Protein AF-A0A936EFK3-F1 (afdb_monomer_lite)

pLDDT: mean 79.95, std 15.91, range [38.56, 96.75]

Foldseek 3Di:
DDDPCPFDWDADPPFIKTKGWDQDCPAPVRIKIWIWGQAPVRDIDIDIDRDPVVSVVVRVVVNVCVNVVPHPPPCCDPVNVVVVVVLCVVQPPHDSVVVVVVVVVLCVVVVNPNVVVVVVVCVVPVVDDPPDPDPVVVVVVVVVVVCVVVVPPDDDDPDDD

Structure (mmCIF, N/CA/C/O backbone):
data_AF-A0A936EFK3-F1
#
_entry.id   AF-A0A936EFK3-F1
#
loop_
_atom_site.group_PDB
_atom_site.id
_atom_site.type_symbol
_atom_site.label_atom_id
_atom_site.label_alt_id
_atom_site.label_comp_id
_atom_site.label_asym_id
_atom_site.label_entity_id
_atom_site.label_seq_id
_atom_site.pdbx_PDB_ins_code
_atom_site.Cartn_x
_atom_site.Cartn_y
_atom_site.Cartn_z
_atom_site.occupancy
_atom_site.B_iso_or_equiv
_atom_site.auth_seq_id
_atom_site.auth_comp_id
_atom_site.auth_asym_id
_atom_site.auth_atom_id
_atom_site.pdbx_PDB_model_num
ATOM 1 N N . MET A 1 1 ? 10.182 -12.147 -40.494 1.00 45.66 1 MET A N 1
ATOM 2 C CA . MET A 1 1 ? 10.843 -13.455 -40.281 1.00 45.66 1 MET A CA 1
ATOM 3 C C . MET A 1 1 ? 10.985 -13.681 -38.777 1.00 45.66 1 MET A C 1
ATOM 5 O O . MET A 1 1 ? 11.561 -12.825 -38.117 1.00 45.66 1 MET A O 1
ATOM 9 N N . LYS A 1 2 ? 10.397 -14.743 -38.208 1.00 50.47 2 LYS A N 1
ATOM 10 C CA . LYS A 1 2 ? 10.608 -15.105 -36.793 1.00 50.47 2 LYS A CA 1
ATOM 11 C C . LYS A 1 2 ? 11.957 -15.822 -36.704 1.00 50.47 2 LYS A C 1
ATOM 13 O O . LYS A 1 2 ? 12.097 -16.891 -37.283 1.00 50.47 2 LYS A O 1
ATOM 18 N N . SER A 1 3 ? 12.954 -15.218 -36.061 1.00 57.12 3 SER A N 1
ATOM 19 C CA . SER A 1 3 ? 14.213 -15.920 -35.780 1.00 57.12 3 SER A CA 1
ATOM 20 C C . SER A 1 3 ? 13.963 -16.987 -34.705 1.00 57.12 3 SER A C 1
ATOM 22 O O . SER A 1 3 ? 13.296 -16.658 -33.723 1.00 57.12 3 SER A O 1
ATOM 24 N N . PRO A 1 4 ? 14.484 -18.217 -34.857 1.00 65.75 4 PRO A N 1
ATOM 25 C CA . PRO A 1 4 ? 14.200 -19.330 -33.942 1.00 65.75 4 PRO A CA 1
ATOM 26 C C . PRO A 1 4 ? 14.633 -19.064 -32.490 1.00 65.75 4 PRO A C 1
ATOM 28 O O . PRO A 1 4 ? 14.019 -19.591 -31.571 1.00 65.75 4 PRO A O 1
ATOM 31 N N . ASP A 1 5 ? 15.601 -18.170 -32.274 1.00 84.56 5 ASP A N 1
ATOM 32 C CA . ASP A 1 5 ? 16.137 -17.848 -30.941 1.00 84.56 5 ASP A CA 1
ATOM 33 C C . ASP A 1 5 ? 15.306 -16.839 -30.126 1.00 84.56 5 ASP A C 1
ATOM 35 O O . ASP A 1 5 ? 15.675 -16.492 -29.002 1.00 84.56 5 ASP A O 1
ATOM 39 N N . TRP A 1 6 ? 14.214 -16.306 -30.686 1.00 85.81 6 TRP A N 1
ATOM 40 C CA . TRP A 1 6 ? 13.424 -15.244 -30.057 1.00 85.81 6 TRP A CA 1
ATOM 41 C C . TRP A 1 6 ? 11.945 -15.635 -29.923 1.00 85.81 6 TRP A C 1
ATOM 43 O O . TRP A 1 6 ? 11.360 -16.161 -30.870 1.00 85.81 6 TRP A O 1
ATOM 53 N N . PRO A 1 7 ? 11.277 -15.297 -28.804 1.00 90.94 7 PRO A N 1
ATOM 54 C CA . PRO A 1 7 ? 11.751 -14.463 -27.697 1.00 90.94 7 PRO A CA 1
ATOM 55 C C . PRO A 1 7 ? 12.677 -15.192 -26.717 1.00 90.94 7 PRO A C 1
ATOM 57 O O . PRO A 1 7 ? 12.500 -16.379 -26.453 1.00 90.94 7 PRO A O 1
ATOM 60 N N . LYS A 1 8 ? 13.591 -14.444 -26.090 1.00 92.19 8 LYS A N 1
ATOM 61 C CA . LYS A 1 8 ? 14.320 -14.937 -24.916 1.00 92.19 8 LYS A CA 1
ATOM 62 C C . LYS A 1 8 ? 13.388 -14.906 -23.711 1.00 92.19 8 LYS A C 1
ATOM 64 O O . LYS A 1 8 ? 12.717 -13.901 -23.481 1.00 92.19 8 LYS A O 1
ATOM 69 N N . VAL A 1 9 ? 13.324 -15.993 -22.952 1.00 93.31 9 VAL A N 1
ATOM 70 C CA . VAL A 1 9 ? 12.444 -16.103 -21.781 1.00 93.31 9 VAL A CA 1
ATOM 71 C C . VAL A 1 9 ? 13.297 -16.298 -20.540 1.00 93.31 9 VAL A C 1
ATOM 73 O O . VAL A 1 9 ? 14.050 -17.263 -20.458 1.00 93.31 9 VAL A O 1
ATOM 76 N N . LEU A 1 10 ? 13.158 -15.393 -19.576 1.00 93.56 10 LEU A N 1
ATOM 77 C CA . LEU A 1 10 ? 13.759 -15.519 -18.255 1.00 93.56 10 LEU A CA 1
ATOM 78 C C . LEU A 1 10 ? 12.678 -15.979 -17.280 1.00 93.56 10 LEU A C 1
ATOM 80 O O . LEU A 1 10 ? 11.543 -15.498 -17.327 1.00 93.56 10 LEU A O 1
ATOM 84 N N . LYS A 1 11 ? 13.028 -16.922 -16.408 1.00 91.50 11 LYS A N 1
ATOM 85 C CA . LYS A 1 11 ? 12.135 -17.478 -15.389 1.00 91.50 11 LYS A CA 1
ATOM 86 C C . LYS A 1 11 ? 12.802 -17.400 -14.023 1.00 91.50 11 LYS A C 1
ATOM 88 O O . LYS A 1 11 ? 14.004 -17.618 -13.919 1.00 91.50 11 LYS A O 1
ATOM 93 N N . SER A 1 12 ? 12.007 -17.125 -12.999 1.00 88.12 12 SER A N 1
ATOM 94 C CA . SER A 1 12 ? 12.395 -17.249 -11.595 1.00 88.12 12 SER A CA 1
ATOM 95 C C . SER A 1 12 ? 11.154 -17.641 -10.799 1.00 88.12 12 SER A C 1
ATOM 97 O O . SER A 1 12 ? 10.145 -16.934 -10.834 1.00 88.12 12 SER A O 1
ATOM 99 N N . GLY A 1 13 ? 11.186 -18.809 -10.153 1.00 85.38 13 GLY A N 1
ATOM 100 C CA . GLY A 1 13 ? 10.003 -19.400 -9.523 1.00 85.38 13 GLY A CA 1
ATOM 101 C C . GLY A 1 13 ? 8.830 -19.551 -10.504 1.00 85.38 13 GLY A C 1
ATOM 102 O O . GLY A 1 13 ? 8.996 -20.062 -11.613 1.00 85.38 13 GLY A O 1
ATOM 103 N N . ALA A 1 14 ? 7.648 -19.075 -10.101 1.00 84.56 14 ALA A N 1
ATOM 104 C CA . ALA A 1 14 ? 6.437 -19.057 -10.931 1.00 84.56 14 ALA A CA 1
ATOM 105 C C . ALA A 1 14 ? 6.383 -17.884 -11.935 1.00 84.56 14 ALA A C 1
ATOM 107 O O . ALA A 1 14 ? 5.493 -17.829 -12.785 1.00 84.56 14 ALA A O 1
ATOM 108 N N . SER A 1 15 ? 7.330 -16.948 -11.859 1.00 86.31 15 SER A 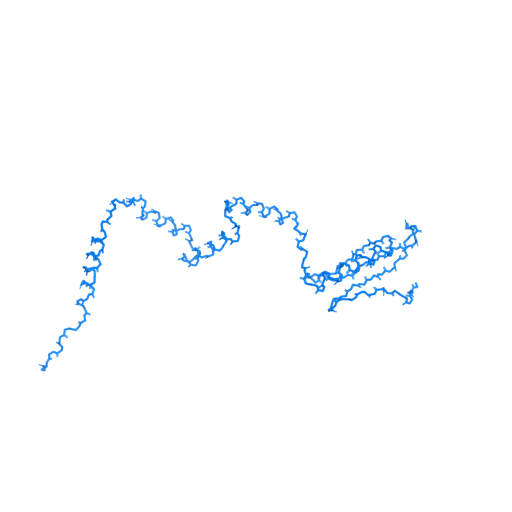N 1
ATOM 109 C CA . SER A 1 15 ? 7.334 -15.719 -12.651 1.00 86.31 15 SER A CA 1
ATOM 110 C C . SER A 1 15 ? 8.152 -15.876 -13.933 1.00 86.31 15 SER A C 1
ATOM 112 O O . SER A 1 15 ? 9.192 -16.538 -13.964 1.00 86.31 15 SER A O 1
ATOM 114 N N . SER A 1 16 ? 7.693 -15.243 -15.020 1.00 91.12 16 SER A N 1
ATOM 115 C CA . SER A 1 16 ? 8.409 -15.237 -16.300 1.00 91.12 16 SER A CA 1
ATOM 116 C C . SER A 1 16 ? 8.370 -13.875 -16.989 1.00 91.12 16 SER A C 1
ATOM 118 O O . SER A 1 16 ? 7.355 -13.179 -16.974 1.00 91.12 16 SER A O 1
ATOM 120 N N . VAL A 1 17 ? 9.486 -13.512 -17.621 1.00 94.19 17 VAL A N 1
ATOM 121 C CA . VAL A 1 17 ? 9.661 -12.276 -18.391 1.00 94.19 17 VAL A CA 1
ATOM 122 C C . VAL A 1 17 ? 10.161 -12.643 -19.785 1.00 94.19 17 VAL A C 1
ATOM 124 O O . VAL A 1 17 ? 11.065 -13.466 -19.933 1.00 94.19 17 VAL A O 1
ATOM 127 N N . LYS A 1 18 ? 9.569 -12.051 -20.826 1.00 96.00 18 LYS A N 1
ATOM 128 C CA . LYS A 1 18 ? 9.928 -12.318 -22.227 1.00 96.00 18 LYS A CA 1
ATOM 129 C C . LYS A 1 18 ? 1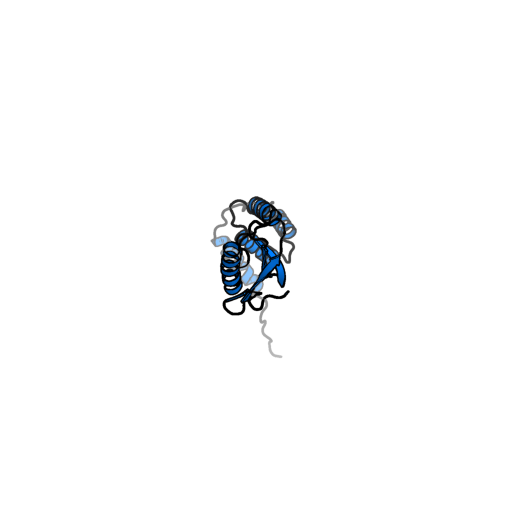0.611 -11.105 -22.840 1.00 96.00 18 LYS A C 1
ATOM 131 O O . LYS A 1 18 ? 10.085 -10.003 -22.754 1.00 96.00 18 LYS A O 1
ATOM 136 N N . VAL A 1 19 ? 11.729 -11.313 -23.520 1.00 95.62 19 VAL A N 1
ATOM 137 C CA . VAL A 1 19 ? 12.419 -10.290 -24.307 1.00 95.62 19 VAL A CA 1
ATOM 138 C C . VAL A 1 19 ? 12.217 -10.602 -25.784 1.00 95.62 19 VAL A C 1
ATOM 140 O O . VAL A 1 19 ? 12.621 -11.657 -26.274 1.00 95.62 19 VAL A O 1
ATOM 143 N N . TYR A 1 20 ? 11.578 -9.684 -26.499 1.00 94.38 20 TYR A N 1
ATOM 144 C CA . TYR A 1 20 ? 11.382 -9.748 -27.944 1.00 94.38 20 TYR A CA 1
ATOM 145 C C . TYR A 1 20 ? 12.413 -8.881 -28.656 1.00 94.38 20 TYR A C 1
ATOM 147 O O . TYR A 1 20 ? 12.817 -7.844 -28.136 1.00 94.38 20 TYR A O 1
ATOM 155 N N . ARG A 1 21 ? 12.773 -9.268 -29.879 1.00 92.31 21 ARG A N 1
ATOM 156 C CA . ARG A 1 21 ? 13.597 -8.464 -30.783 1.00 92.31 21 ARG A CA 1
ATOM 157 C C . ARG A 1 21 ? 12.747 -8.003 -31.963 1.00 92.31 21 ARG A C 1
ATOM 159 O O . ARG A 1 21 ? 12.203 -8.838 -32.684 1.00 92.31 21 ARG A O 1
ATOM 166 N N . GLY A 1 22 ? 12.639 -6.693 -32.152 1.00 89.38 22 GLY A N 1
ATOM 167 C CA . GLY A 1 22 ? 11.996 -6.072 -33.311 1.00 89.38 22 GLY A CA 1
ATOM 168 C C . GLY A 1 22 ? 13.024 -5.331 -34.157 1.00 89.38 22 GLY A C 1
ATOM 169 O O . GLY A 1 22 ? 13.940 -4.731 -33.605 1.00 89.38 22 GLY A O 1
ATOM 170 N N . ALA A 1 23 ? 12.895 -5.374 -35.482 1.00 86.94 23 ALA A N 1
ATOM 171 C CA . ALA A 1 23 ? 13.715 -4.540 -36.358 1.00 86.94 23 ALA A CA 1
ATOM 172 C C . ALA A 1 23 ? 13.330 -3.066 -36.164 1.00 86.94 23 ALA A C 1
ATOM 174 O O . ALA A 1 23 ? 12.141 -2.745 -36.110 1.00 86.94 23 ALA A O 1
ATOM 175 N N . HIS A 1 24 ? 14.316 -2.179 -36.043 1.00 85.50 24 HIS A N 1
ATOM 176 C CA . HIS A 1 24 ? 14.081 -0.751 -35.875 1.00 85.50 24 HIS A CA 1
ATOM 177 C C . HIS A 1 24 ? 15.081 0.063 -36.711 1.00 85.50 24 HIS A C 1
ATOM 179 O O . HIS A 1 24 ? 16.282 -0.012 -36.466 1.00 85.50 24 HIS A O 1
ATOM 185 N N . PRO A 1 25 ? 14.613 0.881 -37.673 1.00 77.44 25 PRO A N 1
ATOM 186 C CA . PRO A 1 25 ? 15.487 1.528 -38.655 1.00 77.44 25 PRO A CA 1
ATOM 187 C C . PRO A 1 25 ? 16.366 2.642 -38.072 1.00 77.44 25 PRO A C 1
ATOM 189 O O . PRO A 1 25 ? 17.304 3.081 -38.724 1.00 77.44 25 PRO A O 1
ATOM 192 N N . LYS A 1 26 ? 16.062 3.124 -36.859 1.00 75.81 26 LYS A N 1
ATOM 193 C CA . LYS A 1 26 ? 16.770 4.250 -36.222 1.00 75.81 26 LYS A CA 1
ATOM 194 C C . LYS A 1 26 ? 17.750 3.844 -35.116 1.00 75.81 26 LYS A C 1
ATOM 196 O O . LYS A 1 26 ? 18.321 4.723 -34.480 1.00 75.81 26 LYS A O 1
ATOM 201 N N . THR A 1 27 ? 17.902 2.554 -34.813 1.00 76.62 27 THR A N 1
ATOM 202 C CA . THR A 1 27 ? 18.887 2.104 -33.816 1.00 76.62 27 THR A CA 1
ATOM 203 C C . THR A 1 27 ? 20.176 1.681 -34.507 1.00 76.62 27 THR A C 1
ATOM 205 O O . THR A 1 27 ? 20.143 1.092 -35.582 1.00 76.62 27 THR A O 1
ATOM 208 N N . VAL A 1 28 ? 21.320 1.952 -33.873 1.00 73.69 28 VAL A N 1
ATOM 209 C CA . VAL A 1 28 ? 22.658 1.621 -34.407 1.00 73.69 28 VAL A CA 1
ATOM 210 C C . VAL A 1 28 ? 22.802 0.121 -34.699 1.00 73.69 28 VAL A C 1
ATOM 212 O O . VAL A 1 28 ? 23.462 -0.273 -35.651 1.00 73.69 28 VAL A O 1
ATOM 215 N N . SER A 1 29 ? 22.135 -0.721 -33.910 1.00 73.12 29 SER A N 1
ATOM 216 C CA . SER A 1 29 ? 22.106 -2.178 -34.075 1.00 73.12 29 SER A CA 1
ATOM 217 C C . SER A 1 29 ? 21.078 -2.674 -35.102 1.00 73.12 29 SER A C 1
ATOM 219 O O . SER A 1 29 ? 21.038 -3.869 -35.384 1.00 73.12 29 SER A O 1
ATOM 221 N N . GLY A 1 30 ? 20.199 -1.802 -35.610 1.00 83.56 30 GLY A N 1
ATOM 222 C CA . GLY A 1 30 ? 19.053 -2.165 -36.451 1.00 83.56 30 GLY A CA 1
ATOM 223 C C . GLY A 1 30 ? 17.908 -2.863 -35.705 1.00 83.56 30 GLY A C 1
ATOM 224 O O . GLY A 1 30 ? 16.929 -3.277 -36.330 1.00 83.56 30 GLY A O 1
ATOM 225 N N . TYR A 1 31 ? 18.001 -3.003 -34.377 1.00 87.25 31 TYR A N 1
ATOM 226 C CA . TYR A 1 31 ? 17.000 -3.671 -33.545 1.00 87.25 31 TYR A CA 1
ATOM 227 C C . TYR A 1 31 ? 16.601 -2.850 -32.314 1.00 87.25 31 TYR A C 1
ATOM 229 O O . TYR A 1 31 ? 17.375 -2.046 -31.799 1.00 87.25 31 TYR A O 1
ATOM 237 N N . VAL A 1 32 ? 15.384 -3.087 -31.828 1.00 91.94 32 VAL A N 1
ATOM 238 C CA . VAL A 1 32 ? 14.884 -2.671 -30.514 1.00 91.94 32 VAL A CA 1
ATOM 239 C C . VAL A 1 32 ? 14.457 -3.914 -29.739 1.00 91.94 32 VAL A C 1
ATOM 241 O O . VAL A 1 32 ? 13.860 -4.844 -30.293 1.00 91.94 32 VAL A O 1
ATOM 244 N N . TYR A 1 33 ? 14.761 -3.937 -28.448 1.00 93.19 33 TYR A N 1
ATOM 245 C CA . TYR A 1 33 ? 14.479 -5.066 -27.574 1.00 93.19 33 TYR A CA 1
ATOM 246 C C . TYR A 1 33 ? 13.332 -4.705 -26.637 1.00 93.19 33 TYR A C 1
ATOM 248 O O . TYR A 1 33 ? 13.388 -3.694 -25.944 1.00 93.19 33 TYR A O 1
ATOM 256 N N . THR A 1 34 ? 12.266 -5.503 -26.639 1.00 95.25 34 THR A N 1
ATOM 257 C CA . THR A 1 34 ? 11.071 -5.255 -25.821 1.00 95.25 34 THR A CA 1
ATOM 258 C C . THR A 1 34 ? 10.981 -6.279 -24.702 1.00 95.25 34 THR A C 1
ATOM 260 O O . THR A 1 34 ? 10.737 -7.456 -24.964 1.00 95.25 34 THR A O 1
ATOM 263 N N . VAL A 1 35 ? 11.133 -5.821 -23.464 1.00 95.75 35 VAL A N 1
ATOM 264 C CA . VAL A 1 35 ? 10.899 -6.589 -22.241 1.00 95.75 35 VAL A CA 1
ATOM 265 C C . VAL A 1 35 ? 9.402 -6.565 -21.939 1.00 95.75 35 VAL A C 1
ATOM 267 O O . VAL A 1 35 ? 8.803 -5.501 -21.790 1.00 95.75 35 VAL A O 1
ATOM 270 N N . ALA A 1 36 ? 8.786 -7.738 -21.881 1.00 95.25 36 ALA A N 1
ATOM 271 C CA . ALA A 1 36 ? 7.361 -7.924 -21.676 1.00 95.25 36 ALA A CA 1
ATOM 272 C C . ALA A 1 36 ? 7.108 -8.808 -20.456 1.00 95.25 36 ALA A C 1
ATOM 274 O O . ALA A 1 36 ? 7.593 -9.942 -20.388 1.00 95.25 36 ALA A O 1
ATOM 275 N N . PHE A 1 37 ? 6.305 -8.304 -19.528 1.00 93.19 37 PHE A N 1
ATOM 276 C CA . PHE A 1 37 ? 5.920 -9.011 -18.310 1.00 93.19 37 PHE A CA 1
ATOM 277 C C . PHE A 1 37 ? 4.524 -8.586 -17.855 1.00 93.19 37 PHE A C 1
ATOM 279 O O . PHE A 1 37 ? 3.957 -7.621 -18.371 1.00 93.19 37 PHE A O 1
ATOM 286 N N . VAL A 1 38 ? 3.958 -9.340 -16.920 1.00 88.69 38 VAL A N 1
ATOM 287 C CA . VAL A 1 38 ? 2.739 -8.963 -16.203 1.00 88.69 38 VAL A CA 1
ATOM 288 C C . VAL A 1 38 ? 3.181 -8.428 -14.850 1.00 88.69 38 VAL A C 1
ATOM 290 O O . VAL A 1 38 ? 3.981 -9.070 -14.169 1.00 88.69 38 VAL A O 1
ATOM 293 N N . ASP A 1 39 ? 2.753 -7.218 -14.512 1.00 83.62 39 ASP A N 1
ATOM 294 C CA . ASP A 1 39 ? 3.026 -6.648 -13.201 1.00 83.62 39 ASP A CA 1
ATOM 295 C C . ASP A 1 39 ? 2.161 -7.311 -12.117 1.00 83.62 39 ASP A C 1
ATOM 297 O O . ASP A 1 39 ? 1.282 -8.128 -12.389 1.00 83.62 39 ASP A O 1
ATOM 301 N N . LEU A 1 40 ? 2.407 -6.957 -10.859 1.00 78.00 40 LEU A N 1
ATOM 302 C CA . LEU A 1 40 ? 1.686 -7.536 -9.724 1.00 78.00 40 LEU A CA 1
ATOM 303 C C . LEU A 1 40 ? 0.216 -7.083 -9.644 1.00 78.00 40 LEU A C 1
ATOM 305 O O . LEU A 1 40 ? -0.547 -7.648 -8.869 1.00 78.00 40 LEU A O 1
ATOM 309 N N . THR A 1 41 ? -0.197 -6.109 -10.466 1.00 77.81 41 THR A N 1
ATOM 310 C CA . THR A 1 41 ? -1.605 -5.705 -10.632 1.00 77.81 41 THR A CA 1
ATOM 311 C C . THR A 1 41 ? -2.326 -6.531 -11.702 1.00 77.81 41 THR A C 1
ATOM 313 O O . THR A 1 41 ? -3.516 -6.341 -11.940 1.00 77.81 41 THR A O 1
ATOM 316 N N . GLY A 1 42 ? -1.618 -7.452 -12.366 1.00 81.44 42 GLY A N 1
ATOM 317 C CA . GLY A 1 42 ? -2.147 -8.256 -13.465 1.00 81.44 42 GLY A CA 1
ATOM 318 C C . GLY A 1 42 ? -2.106 -7.548 -14.822 1.00 81.44 42 GLY A C 1
ATOM 319 O O . GLY A 1 42 ? -2.568 -8.105 -15.821 1.00 81.44 42 GLY A O 1
ATOM 320 N N . LYS A 1 43 ? -1.529 -6.342 -14.910 1.00 86.62 43 LYS A N 1
ATOM 321 C CA . LYS A 1 43 ? -1.443 -5.586 -16.161 1.00 86.62 43 LYS A CA 1
ATOM 322 C C . LYS A 1 43 ? -0.191 -5.970 -16.941 1.00 86.62 43 LYS A C 1
ATOM 324 O O . LYS A 1 43 ? 0.909 -6.103 -16.409 1.00 86.62 43 LYS A O 1
ATOM 329 N N . ARG A 1 44 ? -0.344 -6.111 -18.259 1.00 90.69 44 ARG A N 1
ATOM 330 C CA . ARG A 1 44 ? 0.786 -6.327 -19.167 1.00 90.69 44 ARG A CA 1
ATOM 331 C C . ARG A 1 44 ? 1.584 -5.035 -19.343 1.00 90.69 44 ARG A C 1
ATOM 333 O O . ARG A 1 44 ? 1.052 -4.033 -19.819 1.00 90.69 44 ARG A O 1
ATOM 340 N N . VAL A 1 45 ? 2.876 -5.099 -19.043 1.00 92.75 45 VAL A N 1
ATOM 341 C CA . VAL A 1 45 ? 3.838 -4.005 -19.198 1.00 92.75 45 VAL A CA 1
ATOM 342 C C . VAL A 1 45 ? 4.834 -4.353 -20.303 1.00 92.75 45 VAL A C 1
ATOM 344 O O . VAL A 1 45 ? 5.322 -5.482 -20.393 1.00 92.75 45 VAL A O 1
ATOM 347 N N . LEU A 1 46 ? 5.122 -3.372 -21.163 1.00 94.31 46 LEU A N 1
ATOM 348 C CA . LEU A 1 46 ? 6.105 -3.459 -22.242 1.00 94.31 46 LEU A CA 1
ATOM 349 C C . LEU A 1 46 ? 7.124 -2.333 -22.070 1.00 94.31 46 LEU A C 1
ATOM 351 O O . LEU A 1 46 ? 6.745 -1.164 -22.011 1.00 94.31 46 LEU A O 1
ATOM 355 N N . ARG A 1 47 ? 8.410 -2.672 -22.009 1.00 93.50 47 ARG A N 1
ATOM 356 C CA . ARG A 1 47 ? 9.505 -1.699 -21.909 1.00 93.50 47 ARG A CA 1
ATOM 357 C C . ARG A 1 47 ? 10.514 -1.936 -23.016 1.00 93.50 47 ARG A C 1
ATOM 359 O O . ARG A 1 47 ? 10.901 -3.071 -23.268 1.00 93.50 47 ARG A O 1
ATOM 366 N N . GLN A 1 48 ? 10.916 -0.867 -23.694 1.00 92.50 48 GLN A N 1
ATOM 367 C CA . GLN A 1 48 ? 11.850 -0.941 -24.813 1.00 92.50 48 GLN A CA 1
ATOM 368 C C . GLN A 1 48 ? 13.257 -0.513 -24.398 1.00 92.50 48 GLN A C 1
ATOM 370 O O . GLN A 1 48 ? 13.439 0.448 -23.645 1.00 92.50 48 GLN A O 1
ATOM 375 N N . ARG A 1 49 ? 14.253 -1.222 -24.926 1.00 92.94 49 ARG A N 1
ATOM 376 C CA . ARG A 1 49 ? 15.680 -0.940 -24.772 1.00 92.94 49 ARG A CA 1
ATOM 377 C C . ARG A 1 49 ? 16.370 -0.983 -26.127 1.00 92.94 49 ARG A C 1
ATOM 379 O O . ARG A 1 49 ? 15.978 -1.735 -27.021 1.00 92.94 49 ARG A O 1
ATOM 386 N N . ALA A 1 50 ? 17.396 -0.152 -26.270 1.00 88.69 50 ALA A N 1
ATOM 387 C CA . ALA A 1 50 ? 18.154 -0.021 -27.510 1.00 88.69 50 ALA A CA 1
ATOM 388 C C . ALA A 1 50 ? 19.165 -1.165 -27.719 1.00 88.69 50 ALA A C 1
ATOM 390 O O . ALA A 1 50 ? 19.488 -1.500 -28.858 1.00 88.69 50 ALA A O 1
ATOM 391 N N . THR A 1 51 ? 19.641 -1.781 -26.634 1.00 89.56 51 THR A N 1
ATOM 392 C CA . THR A 1 51 ? 20.641 -2.858 -26.653 1.00 89.56 51 THR A CA 1
ATOM 393 C C . THR A 1 51 ? 20.107 -4.124 -25.992 1.00 89.56 51 THR A C 1
ATOM 395 O O . THR A 1 51 ? 19.159 -4.081 -25.199 1.00 89.56 51 THR A O 1
ATOM 398 N N . ILE A 1 52 ? 20.691 -5.269 -26.353 1.00 90.06 52 ILE A N 1
ATOM 399 C CA . ILE A 1 52 ? 20.275 -6.570 -25.821 1.00 90.06 52 ILE A CA 1
ATOM 400 C C . ILE A 1 52 ? 20.709 -6.723 -24.366 1.00 90.06 52 ILE A C 1
ATOM 402 O O . ILE A 1 52 ? 19.950 -7.254 -23.563 1.00 90.06 52 ILE A O 1
ATOM 406 N N . GLU A 1 53 ? 21.887 -6.212 -24.018 1.00 91.12 53 GLU A N 1
ATOM 407 C CA . GLU A 1 53 ? 22.464 -6.259 -22.678 1.00 91.12 53 GLU A CA 1
ATOM 408 C C . GLU A 1 53 ? 21.540 -5.547 -21.688 1.00 91.12 53 GLU A C 1
ATOM 410 O O . GLU A 1 53 ? 21.099 -6.157 -20.718 1.00 91.12 53 GLU A O 1
ATOM 415 N N . ALA A 1 54 ? 21.122 -4.318 -22.013 1.00 90.56 54 ALA A N 1
ATOM 416 C CA . ALA A 1 54 ? 20.203 -3.544 -21.180 1.00 90.56 54 ALA A CA 1
ATOM 417 C C . ALA A 1 54 ? 18.823 -4.212 -21.047 1.00 90.56 54 ALA A C 1
ATOM 419 O O . ALA A 1 54 ? 18.193 -4.154 -19.993 1.00 90.56 54 ALA A O 1
ATOM 420 N N . ALA A 1 55 ? 18.336 -4.862 -22.111 1.00 92.69 55 ALA A N 1
ATOM 421 C CA . ALA A 1 55 ? 17.071 -5.591 -22.067 1.00 92.69 55 ALA A CA 1
ATOM 422 C C . ALA A 1 55 ? 17.147 -6.847 -21.188 1.00 92.69 55 ALA A C 1
ATOM 424 O O . ALA A 1 55 ? 16.190 -7.166 -20.485 1.00 92.69 55 ALA A O 1
ATOM 425 N N . MET A 1 56 ? 18.269 -7.568 -21.238 1.00 93.38 56 MET A N 1
ATOM 426 C CA . MET A 1 56 ? 18.493 -8.780 -20.451 1.00 93.38 56 MET A CA 1
ATOM 427 C C . MET A 1 56 ? 18.733 -8.461 -18.974 1.00 93.38 56 MET A C 1
ATOM 429 O O . MET A 1 56 ? 18.184 -9.154 -18.120 1.00 93.38 56 MET A O 1
ATOM 433 N N . GLU A 1 57 ? 19.487 -7.402 -18.671 1.00 94.00 57 GLU A N 1
ATOM 434 C CA . GLU A 1 57 ? 19.686 -6.906 -17.306 1.00 94.00 57 GLU A CA 1
ATOM 435 C C . GLU A 1 57 ? 18.347 -6.503 -16.675 1.00 94.00 57 GLU A C 1
ATOM 437 O O . GLU A 1 57 ? 17.987 -6.996 -15.606 1.00 94.00 57 GLU A O 1
ATOM 442 N N . GLU A 1 58 ? 17.538 -5.703 -17.380 1.00 90.88 58 GLU A N 1
ATOM 443 C CA . GLU A 1 58 ? 16.212 -5.332 -16.885 1.00 90.88 58 GLU A CA 1
ATOM 444 C C . GLU A 1 58 ? 15.289 -6.544 -16.735 1.00 90.88 58 GLU A C 1
ATOM 446 O O . GLU A 1 58 ? 14.558 -6.637 -15.746 1.00 90.88 58 GLU A O 1
ATOM 451 N N . ALA A 1 59 ? 15.306 -7.483 -17.684 1.00 93.06 59 ALA A N 1
ATOM 452 C CA . ALA A 1 59 ? 14.502 -8.696 -17.590 1.00 93.06 59 ALA A CA 1
ATOM 453 C C . ALA A 1 59 ? 14.897 -9.554 -16.378 1.00 93.06 59 ALA A C 1
ATOM 455 O O . ALA A 1 59 ? 14.011 -10.094 -15.716 1.00 93.06 59 ALA A O 1
ATOM 456 N N . SER A 1 60 ? 16.195 -9.642 -16.067 1.00 92.94 60 SER A N 1
ATOM 457 C CA . SER A 1 60 ? 16.724 -10.366 -14.906 1.00 92.94 60 SER A CA 1
ATOM 458 C C . SER A 1 60 ? 16.250 -9.735 -13.595 1.00 92.94 60 SER A C 1
ATOM 460 O O . SER A 1 60 ? 15.610 -10.393 -12.773 1.00 92.94 60 SER A O 1
ATOM 462 N N . THR A 1 61 ? 16.446 -8.425 -13.443 1.00 91.00 61 THR A N 1
ATOM 463 C CA . THR A 1 61 ? 15.990 -7.682 -12.260 1.00 91.00 61 THR A CA 1
ATOM 464 C C . THR A 1 61 ? 14.470 -7.761 -12.103 1.00 91.00 61 THR A C 1
ATOM 466 O O . THR A 1 61 ? 13.951 -7.950 -11.004 1.00 91.00 61 THR A O 1
ATOM 469 N N . THR A 1 62 ? 13.730 -7.676 -13.212 1.00 89.94 62 THR A N 1
ATOM 470 C CA . THR A 1 62 ? 12.263 -7.745 -13.200 1.00 89.94 62 THR A CA 1
ATOM 471 C C . THR A 1 62 ? 11.761 -9.134 -12.815 1.00 89.94 62 THR A C 1
ATOM 473 O O . THR A 1 62 ? 10.831 -9.235 -12.018 1.00 89.94 62 THR A O 1
ATOM 476 N N . VAL A 1 63 ? 12.356 -10.212 -13.341 1.00 92.19 63 VAL A N 1
ATOM 477 C CA . VAL A 1 63 ? 11.901 -11.574 -13.023 1.00 92.19 63 VAL A CA 1
ATOM 478 C C . VAL A 1 63 ? 12.193 -11.938 -11.569 1.00 92.19 63 VAL A C 1
ATOM 480 O O . VAL A 1 63 ? 11.350 -12.566 -10.933 1.00 92.19 63 VAL A O 1
ATOM 483 N N . GLN A 1 64 ? 13.328 -11.492 -11.017 1.00 88.44 64 GLN A N 1
ATOM 484 C CA . GLN A 1 64 ? 13.641 -11.650 -9.594 1.00 88.44 64 GLN A CA 1
ATOM 485 C C . GLN A 1 64 ? 12.643 -10.881 -8.722 1.00 88.44 64 GLN A C 1
ATOM 487 O O . GLN A 1 64 ? 12.028 -11.468 -7.837 1.00 88.44 64 GLN A O 1
ATOM 492 N N . ARG A 1 65 ? 12.367 -9.612 -9.051 1.00 83.12 65 ARG A N 1
ATOM 493 C CA . ARG A 1 65 ? 11.374 -8.792 -8.336 1.00 83.12 65 ARG A CA 1
ATOM 494 C C . ARG A 1 65 ? 9.982 -9.427 -8.318 1.00 83.12 65 ARG A C 1
ATOM 496 O O . ARG A 1 65 ? 9.322 -9.440 -7.282 1.00 83.12 65 ARG A O 1
ATOM 503 N N . LEU A 1 66 ? 9.533 -9.940 -9.464 1.00 84.62 66 LEU A N 1
ATOM 504 C CA . LEU A 1 66 ? 8.241 -10.619 -9.580 1.00 84.62 66 LEU A CA 1
ATOM 505 C C . LEU A 1 66 ? 8.215 -11.940 -8.803 1.00 84.62 66 LEU A C 1
ATOM 507 O O . LEU A 1 66 ? 7.169 -12.304 -8.279 1.00 84.62 66 LEU A O 1
ATOM 511 N N . ALA A 1 67 ? 9.330 -12.671 -8.740 1.00 83.94 67 ALA A N 1
ATOM 512 C CA . ALA A 1 67 ? 9.428 -13.916 -7.978 1.00 83.94 67 ALA A CA 1
ATOM 513 C C . ALA A 1 67 ? 9.381 -13.681 -6.461 1.00 83.94 67 ALA A C 1
ATOM 515 O O . ALA A 1 67 ? 8.778 -14.467 -5.740 1.00 83.94 67 ALA A O 1
ATOM 516 N N . GLU A 1 68 ? 9.964 -12.582 -5.985 1.00 81.50 68 GLU A N 1
ATOM 517 C CA . GLU A 1 68 ? 9.931 -12.199 -4.569 1.00 81.50 68 GLU A CA 1
ATOM 518 C C . GLU A 1 68 ? 8.575 -11.636 -4.120 1.00 81.50 68 GLU A C 1
ATOM 520 O O . GLU A 1 68 ? 8.394 -11.343 -2.940 1.00 81.50 68 GLU A O 1
ATOM 525 N N . GLY A 1 69 ? 7.630 -11.428 -5.045 1.00 66.44 69 GLY A N 1
ATOM 526 C CA . GLY A 1 69 ? 6.339 -10.824 -4.730 1.00 66.44 69 GLY A CA 1
ATOM 527 C C . GLY A 1 69 ? 6.464 -9.416 -4.147 1.00 66.44 69 GLY A C 1
ATOM 528 O O . GLY A 1 69 ? 5.534 -8.958 -3.492 1.00 66.44 69 GLY A O 1
ATOM 529 N N . ARG A 1 70 ? 7.595 -8.724 -4.362 1.00 57.22 70 ARG A N 1
ATOM 530 C CA . ARG A 1 70 ? 7.775 -7.334 -3.933 1.00 57.22 70 ARG A CA 1
ATOM 531 C C . ARG A 1 70 ? 6.998 -6.427 -4.896 1.00 57.22 70 ARG A C 1
ATOM 533 O O . ARG A 1 70 ? 7.483 -6.208 -6.015 1.00 57.22 70 ARG A O 1
ATOM 540 N N . PRO A 1 71 ? 5.827 -5.866 -4.514 1.00 53.66 71 PRO A N 1
ATOM 541 C CA . PRO A 1 71 ? 5.279 -4.715 -5.226 1.00 53.66 71 PRO A CA 1
ATOM 542 C C . PRO A 1 71 ? 6.331 -3.611 -5.264 1.00 53.66 71 PRO A C 1
ATOM 544 O O . PRO A 1 71 ? 7.267 -3.617 -4.465 1.00 53.66 71 PRO A O 1
ATOM 547 N N . GLU A 1 72 ? 6.218 -2.687 -6.215 1.00 54.97 72 GLU A N 1
ATOM 548 C CA . GLU A 1 72 ? 7.075 -1.503 -6.279 1.00 54.97 72 GLU A CA 1
ATOM 549 C C . GLU A 1 72 ? 6.978 -0.702 -4.972 1.00 54.97 72 GLU A C 1
ATOM 551 O O . GLU A 1 72 ? 6.278 0.296 -4.890 1.00 54.97 72 GLU A O 1
ATOM 556 N N . ALA A 1 73 ? 7.754 -1.086 -3.958 1.00 47.53 73 ALA A N 1
ATOM 557 C CA . ALA A 1 73 ? 7.955 -0.328 -2.728 1.00 47.53 73 ALA A CA 1
ATOM 558 C C . ALA A 1 73 ? 8.622 1.037 -3.006 1.00 47.53 73 ALA A C 1
ATOM 560 O O . ALA A 1 73 ? 8.789 1.844 -2.100 1.00 47.53 73 ALA A O 1
ATOM 561 N N . ALA A 1 74 ? 9.004 1.294 -4.264 1.00 49.41 74 ALA A N 1
ATOM 562 C CA . ALA A 1 74 ? 9.677 2.497 -4.728 1.00 49.41 74 ALA A CA 1
ATOM 563 C C . ALA A 1 74 ? 8.847 3.364 -5.694 1.00 49.41 74 ALA A C 1
ATOM 565 O O . ALA A 1 74 ? 9.357 4.384 -6.149 1.00 49.41 74 ALA A O 1
ATOM 566 N N . ALA A 1 75 ? 7.597 3.015 -6.010 1.00 59.47 75 ALA A N 1
ATOM 567 C CA . ALA A 1 75 ? 6.766 3.845 -6.883 1.00 59.47 75 ALA A CA 1
ATOM 568 C C . ALA A 1 75 ? 5.585 4.444 -6.119 1.00 59.47 75 ALA A C 1
ATOM 570 O O . ALA A 1 75 ? 4.438 4.285 -6.522 1.00 59.47 75 ALA A O 1
ATOM 571 N N . LEU A 1 76 ? 5.867 5.165 -5.025 1.00 66.38 76 LEU A N 1
ATOM 572 C CA . LEU A 1 76 ? 4.896 6.144 -4.538 1.00 66.38 76 LEU A CA 1
ATOM 573 C C . LEU A 1 76 ? 4.628 7.111 -5.693 1.00 66.38 76 LEU A C 1
ATOM 575 O O . LEU A 1 76 ? 5.521 7.850 -6.131 1.00 66.38 76 LEU A O 1
ATOM 579 N N . THR A 1 77 ? 3.406 7.091 -6.210 1.00 78.00 77 THR A N 1
ATOM 580 C CA . THR A 1 77 ? 2.971 8.062 -7.202 1.00 78.00 77 THR A CA 1
ATOM 581 C C . THR A 1 77 ? 3.022 9.464 -6.589 1.00 78.00 77 THR A C 1
ATOM 583 O O . THR A 1 77 ? 3.239 9.662 -5.390 1.00 78.00 77 THR A O 1
ATOM 586 N N . ARG A 1 78 ? 2.870 10.502 -7.415 1.00 75.81 78 ARG A N 1
ATOM 587 C CA . ARG A 1 78 ? 2.746 11.863 -6.879 1.00 75.81 78 ARG A CA 1
ATOM 588 C C . ARG A 1 78 ? 1.551 11.974 -5.918 1.00 75.81 78 ARG A C 1
ATOM 590 O O . ARG A 1 78 ? 1.722 12.574 -4.867 1.00 75.81 78 ARG A O 1
ATOM 597 N N . SER A 1 79 ? 0.427 11.328 -6.245 1.00 83.88 79 SER A N 1
ATOM 598 C CA . SER A 1 79 ? -0.758 11.281 -5.377 1.00 83.88 79 SER A CA 1
ATOM 599 C C . SER A 1 79 ? -0.433 10.641 -4.032 1.00 83.88 79 SER A C 1
ATOM 601 O O . SER A 1 79 ? -0.660 11.263 -3.003 1.00 83.88 79 SER A O 1
ATOM 603 N N . ASP A 1 80 ? 0.216 9.472 -4.031 1.00 83.38 80 ASP A N 1
ATOM 604 C CA . ASP A 1 80 ? 0.541 8.760 -2.785 1.00 83.38 80 ASP A CA 1
ATOM 605 C C . ASP A 1 80 ? 1.474 9.580 -1.879 1.00 83.38 80 ASP A C 1
ATOM 607 O O . ASP A 1 80 ? 1.376 9.537 -0.652 1.00 83.38 80 ASP A O 1
ATOM 611 N N . ARG A 1 81 ? 2.391 10.357 -2.475 1.00 81.38 81 ARG A N 1
ATOM 612 C CA . ARG A 1 81 ? 3.261 11.273 -1.723 1.00 81.38 81 ARG A CA 1
ATOM 613 C C . ARG A 1 81 ? 2.483 12.440 -1.130 1.00 81.38 81 ARG A C 1
ATOM 615 O O . ARG A 1 81 ? 2.698 12.759 0.038 1.00 81.38 81 ARG A O 1
ATOM 622 N N . ASP A 1 82 ? 1.610 13.064 -1.914 1.00 89.25 82 ASP A N 1
ATOM 623 C CA . ASP A 1 82 ? 0.797 14.195 -1.464 1.00 89.25 82 ASP A CA 1
ATOM 624 C C . ASP A 1 82 ? -0.169 13.755 -0.346 1.00 89.25 82 ASP A C 1
ATOM 626 O O . ASP A 1 82 ? -0.287 14.428 0.681 1.00 89.25 82 ASP A O 1
ATOM 630 N N . GLU A 1 83 ? -0.760 12.565 -0.477 1.00 89.62 83 GLU A N 1
ATOM 631 C CA . GLU A 1 83 ? -1.587 11.928 0.550 1.00 89.62 83 GLU A CA 1
ATOM 632 C C . GLU A 1 83 ? -0.791 11.607 1.816 1.00 89.62 83 GLU A C 1
ATOM 634 O O . GLU A 1 83 ? -1.227 11.941 2.917 1.00 89.62 83 GLU A O 1
ATOM 639 N N . LEU A 1 84 ? 0.412 11.036 1.696 1.00 87.94 84 LEU A N 1
ATOM 640 C CA . LEU A 1 84 ? 1.267 10.763 2.853 1.00 87.94 84 LEU A CA 1
ATOM 641 C C . LEU A 1 84 ? 1.678 12.053 3.583 1.00 87.94 84 LEU A C 1
ATOM 643 O O . LEU A 1 84 ? 1.759 12.070 4.814 1.00 87.94 84 LEU A O 1
ATOM 647 N N . VAL A 1 85 ? 1.931 13.142 2.850 1.00 89.50 85 VAL A N 1
ATOM 648 C CA . VAL A 1 85 ? 2.214 14.460 3.439 1.00 89.50 85 VAL A CA 1
ATOM 649 C C . VAL A 1 85 ? 0.987 14.997 4.174 1.00 89.50 85 VAL A C 1
ATOM 651 O O . VAL A 1 85 ? 1.123 15.469 5.304 1.00 89.50 85 VAL A O 1
ATOM 654 N N . ALA A 1 86 ? -0.203 14.905 3.578 1.00 91.12 86 ALA A N 1
ATOM 655 C CA . ALA A 1 86 ? -1.449 15.315 4.222 1.00 91.12 86 ALA A CA 1
ATOM 656 C C . ALA A 1 86 ? -1.722 14.502 5.499 1.00 91.12 86 ALA A C 1
ATOM 658 O O . ALA A 1 86 ? -1.997 15.075 6.553 1.00 91.12 86 ALA A O 1
ATOM 659 N N . LEU A 1 87 ? -1.544 13.183 5.437 1.00 92.31 87 LEU A N 1
ATOM 660 C CA . LEU A 1 87 ? -1.702 12.267 6.564 1.00 92.31 87 LEU A CA 1
ATOM 661 C C . LEU A 1 87 ? -0.755 12.622 7.721 1.00 92.31 87 LEU A C 1
ATOM 663 O O . LEU A 1 87 ? -1.175 12.683 8.873 1.00 92.31 87 LEU A O 1
ATOM 667 N N . ARG A 1 88 ? 0.517 12.916 7.421 1.00 89.44 88 ARG A N 1
ATOM 668 C CA . ARG A 1 88 ? 1.503 13.346 8.429 1.00 89.44 88 ARG A CA 1
ATOM 669 C C . ARG A 1 88 ? 1.152 14.690 9.061 1.00 89.44 88 ARG A C 1
ATOM 671 O O . ARG A 1 88 ? 1.377 14.867 10.251 1.00 89.44 88 ARG A O 1
ATOM 678 N N . ARG A 1 89 ? 0.586 15.625 8.290 1.00 91.00 89 ARG A N 1
ATOM 679 C CA . ARG A 1 89 ? 0.098 16.904 8.834 1.00 91.00 89 ARG A CA 1
ATOM 680 C C . ARG A 1 89 ? -1.071 16.697 9.798 1.00 91.00 89 ARG A C 1
ATOM 682 O O . ARG A 1 89 ? -1.117 17.374 10.814 1.00 91.00 89 ARG A O 1
ATOM 689 N N . LEU A 1 90 ? -1.974 15.761 9.498 1.00 92.31 90 LEU A N 1
ATOM 690 C CA . LEU A 1 90 ? -3.124 15.441 10.353 1.00 92.31 90 LEU A CA 1
ATOM 691 C C . LEU A 1 90 ? -2.736 14.661 11.615 1.00 92.31 90 LEU A C 1
ATOM 693 O O . LEU A 1 90 ? -3.326 14.879 12.667 1.00 92.31 90 LEU A O 1
ATOM 697 N N . ALA A 1 91 ? -1.758 13.759 11.525 1.00 89.44 91 ALA A N 1
ATOM 698 C CA . ALA A 1 91 ? -1.338 12.921 12.650 1.00 89.44 91 ALA A CA 1
ATOM 699 C C . ALA A 1 91 ? -0.410 13.642 13.660 1.00 89.44 91 ALA A C 1
ATOM 701 O O . ALA A 1 91 ? -0.190 13.134 14.763 1.00 89.44 91 ALA A O 1
ATOM 702 N N . PHE A 1 92 ? 0.111 14.830 13.319 1.00 84.75 92 PHE A N 1
ATOM 703 C CA . PHE A 1 92 ? 1.047 15.616 14.140 1.00 84.75 92 PHE A CA 1
ATOM 704 C C . PHE A 1 92 ? 2.279 14.782 14.595 1.00 84.75 92 PHE A C 1
ATOM 706 O O . PHE A 1 92 ? 2.882 14.170 13.709 1.00 84.75 92 PHE A O 1
ATOM 713 N N . PRO A 1 93 ? 2.745 14.724 15.877 1.00 89.25 93 PRO A N 1
ATOM 714 C CA . PRO A 1 93 ? 3.932 13.928 16.202 1.00 89.25 93 PRO A CA 1
ATOM 715 C C . PRO A 1 93 ? 3.652 12.418 16.171 1.00 89.25 93 PRO A C 1
ATOM 717 O O . PRO A 1 93 ? 4.580 11.620 16.301 1.00 89.25 93 PRO A O 1
ATOM 720 N N . THR A 1 94 ? 2.388 12.009 16.033 1.00 90.44 94 THR A N 1
ATOM 721 C CA . THR A 1 94 ? 1.985 10.608 16.110 1.00 90.44 94 THR A CA 1
ATOM 722 C C . THR A 1 94 ? 2.252 9.913 14.776 1.00 90.44 94 THR A C 1
ATOM 724 O O . THR A 1 94 ? 1.848 10.415 13.723 1.00 90.44 94 THR A O 1
ATOM 727 N N . PRO A 1 95 ? 2.881 8.725 14.773 1.00 91.31 95 PRO A N 1
ATOM 728 C CA . PRO A 1 95 ? 2.980 7.909 13.572 1.00 91.31 95 PRO A CA 1
ATOM 729 C C . PRO A 1 95 ? 1.587 7.647 12.972 1.00 91.31 95 PRO A C 1
ATOM 731 O O . PRO A 1 95 ? 0.690 7.226 13.705 1.00 91.31 95 PRO A O 1
ATOM 734 N N . PRO A 1 96 ? 1.373 7.831 11.655 1.00 89.75 96 PRO A N 1
ATOM 735 C CA . PRO A 1 96 ? 0.024 7.775 11.095 1.00 89.75 96 PRO A CA 1
ATOM 736 C C . PRO A 1 96 ? -0.724 6.458 11.302 1.00 89.75 96 PRO A C 1
ATOM 738 O O . PRO A 1 96 ? -1.934 6.460 11.497 1.00 89.75 96 PRO A O 1
ATOM 741 N N . VAL A 1 97 ? -0.005 5.334 11.300 1.00 91.44 97 VAL A N 1
ATOM 742 C CA . VAL A 1 97 ? -0.594 4.017 11.582 1.00 91.44 97 VAL A CA 1
ATOM 743 C C . VAL A 1 97 ? -1.179 3.976 12.993 1.00 91.44 97 VAL A C 1
ATOM 745 O O . VAL A 1 97 ? -2.299 3.509 13.172 1.00 91.44 97 VAL A O 1
ATOM 748 N N . LEU A 1 98 ? -0.457 4.515 13.978 1.00 92.25 98 LEU A N 1
ATOM 749 C CA . LEU A 1 98 ? -0.921 4.579 15.361 1.00 92.25 98 LEU A CA 1
ATOM 750 C C . LEU A 1 98 ? -2.132 5.515 15.494 1.00 92.25 98 LEU A C 1
ATOM 752 O O . LEU A 1 98 ? -3.118 5.155 16.128 1.00 92.25 98 LEU A O 1
ATOM 756 N N . ALA A 1 99 ? -2.111 6.671 14.822 1.00 92.81 99 ALA A N 1
ATOM 757 C CA . ALA A 1 99 ? -3.250 7.592 14.806 1.00 92.81 99 ALA A CA 1
ATOM 758 C C . ALA A 1 99 ? -4.524 6.942 14.225 1.00 92.81 99 ALA A C 1
ATOM 760 O O . ALA A 1 99 ? -5.619 7.131 14.753 1.00 92.81 99 ALA A O 1
ATOM 761 N N . LEU A 1 100 ? -4.388 6.137 13.164 1.00 94.31 100 LEU A N 1
ATOM 762 C CA . LEU A 1 100 ? -5.505 5.396 12.569 1.00 94.31 100 LEU A CA 1
ATOM 763 C C . LEU A 1 100 ? -6.012 4.260 13.468 1.00 94.31 100 LEU A C 1
ATOM 765 O O . LEU A 1 100 ? -7.217 4.014 13.500 1.00 94.31 100 LEU A O 1
ATOM 769 N N . GLN A 1 101 ? -5.126 3.588 14.209 1.00 94.56 101 GLN A N 1
ATOM 770 C CA . GLN A 1 101 ? -5.514 2.570 15.192 1.00 94.56 101 GLN A CA 1
ATOM 771 C C . GLN A 1 101 ? -6.339 3.175 16.333 1.00 94.56 101 GLN A C 1
ATOM 773 O O . GLN A 1 101 ? -7.401 2.648 16.666 1.00 94.56 101 GLN A O 1
ATOM 778 N N . GLU A 1 102 ? -5.900 4.309 16.881 1.00 92.81 102 GLU A N 1
ATOM 779 C CA . GLU A 1 102 ? -6.645 5.040 17.913 1.00 92.81 102 GLU A CA 1
ATOM 780 C C . GLU A 1 102 ? -8.000 5.531 17.391 1.00 92.81 102 GLU A C 1
ATOM 782 O O . GLU A 1 102 ? -9.025 5.369 18.053 1.00 92.81 102 GLU A O 1
ATOM 787 N N . TRP A 1 103 ? -8.043 6.053 16.161 1.00 93.75 103 TRP A N 1
ATOM 788 C CA . TRP A 1 103 ? -9.298 6.448 15.522 1.00 93.75 103 TRP A CA 1
ATOM 789 C C . TRP A 1 103 ? -10.268 5.274 15.341 1.00 93.75 103 TRP A C 1
ATOM 791 O O . TRP A 1 103 ? -11.457 5.410 15.634 1.00 93.75 103 TRP A O 1
ATOM 801 N N . ALA A 1 104 ? -9.782 4.116 14.881 1.00 95.12 104 ALA A N 1
ATOM 802 C CA . ALA A 1 104 ? -10.603 2.916 14.733 1.00 95.12 104 ALA A CA 1
ATOM 803 C C . ALA A 1 104 ? -11.192 2.482 16.082 1.00 95.12 104 ALA A C 1
ATOM 805 O O . ALA A 1 104 ? -12.406 2.320 16.203 1.00 95.12 104 ALA A O 1
ATOM 806 N N . ARG A 1 105 ? -10.356 2.423 17.125 1.00 94.31 105 ARG A N 1
ATOM 807 C CA . ARG A 1 105 ? -10.797 2.100 18.485 1.00 94.31 105 ARG A CA 1
ATOM 808 C C . ARG A 1 105 ? -11.820 3.104 19.017 1.00 94.31 105 ARG A C 1
ATOM 810 O O . ARG A 1 105 ? -12.819 2.706 19.611 1.00 94.31 105 ARG A O 1
ATOM 817 N N . ALA A 1 106 ? -11.609 4.400 18.788 1.00 95.00 106 ALA A N 1
ATOM 818 C CA . ALA A 1 106 ? -12.556 5.438 19.182 1.00 95.00 106 ALA A CA 1
ATOM 819 C C . ALA A 1 106 ? -13.908 5.269 18.475 1.00 95.00 106 ALA A C 1
ATOM 821 O O . ALA A 1 106 ? -14.956 5.440 19.101 1.00 95.00 106 ALA A O 1
ATOM 822 N N . ARG A 1 107 ? -13.914 4.903 17.186 1.00 96.75 107 ARG A N 1
ATOM 823 C CA . ARG A 1 107 ? -15.152 4.604 16.453 1.00 96.75 107 ARG A CA 1
ATOM 824 C C . ARG A 1 107 ? -15.882 3.406 17.041 1.00 96.75 107 ARG A C 1
ATOM 826 O O . ARG A 1 107 ? -17.094 3.500 17.199 1.00 96.75 107 ARG A O 1
ATOM 833 N N . ASP A 1 108 ? -15.179 2.340 17.404 1.00 95.00 108 ASP A N 1
ATOM 834 C CA . ASP A 1 108 ? -15.804 1.166 18.022 1.00 95.00 108 ASP A CA 1
ATOM 835 C C . ASP A 1 108 ? -16.458 1.526 19.364 1.00 95.00 108 ASP A C 1
ATOM 837 O O . ASP A 1 108 ? -17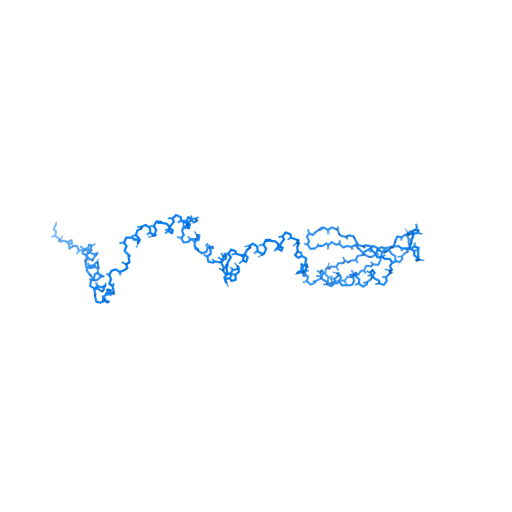.621 1.201 19.599 1.00 95.00 108 ASP A O 1
ATOM 841 N N . LEU A 1 109 ? -15.759 2.294 20.207 1.00 93.44 109 LEU A N 1
ATOM 842 C CA . LEU A 1 109 ? -16.263 2.739 21.514 1.00 93.44 109 LEU A CA 1
ATOM 843 C C . LEU A 1 109 ? -17.464 3.689 21.420 1.00 93.44 109 LEU A C 1
ATOM 845 O O . LEU A 1 109 ? -18.284 3.746 22.332 1.00 93.44 109 LEU A O 1
ATOM 849 N N . THR A 1 110 ? -17.566 4.451 20.333 1.00 94.25 110 THR A N 1
ATOM 850 C CA . THR A 1 110 ? -18.591 5.494 20.151 1.00 94.25 110 THR A CA 1
ATOM 851 C C . THR A 1 110 ? -19.655 5.114 19.123 1.00 94.25 110 THR A C 1
ATOM 853 O O . THR A 1 110 ? -20.432 5.970 18.694 1.00 94.25 110 THR A O 1
ATOM 856 N N . ALA A 1 111 ? -19.686 3.850 18.681 1.00 92.50 111 ALA A N 1
ATOM 857 C CA . ALA A 1 111 ? -20.550 3.373 17.597 1.00 92.50 111 ALA A CA 1
ATOM 858 C C . ALA A 1 111 ? -20.487 4.273 16.339 1.00 92.50 111 ALA A C 1
ATOM 860 O O . ALA A 1 111 ? -21.495 4.592 15.706 1.00 92.50 111 ALA A O 1
ATOM 861 N N . GLY A 1 112 ? -19.280 4.734 16.001 1.00 92.25 112 GLY A N 1
ATOM 862 C CA . GLY A 1 112 ? -18.985 5.586 14.851 1.00 92.25 112 GLY A CA 1
ATOM 863 C C . GLY A 1 112 ? -19.244 7.084 15.051 1.00 92.25 112 GLY A C 1
ATOM 864 O O . GLY A 1 112 ? -18.965 7.849 14.128 1.00 92.25 112 GLY A O 1
ATOM 865 N N . LYS A 1 113 ? -19.729 7.523 16.222 1.00 94.62 113 LYS A N 1
ATOM 866 C CA . LYS A 1 113 ? -20.107 8.919 16.520 1.00 94.62 113 LYS A CA 1
ATOM 867 C C . LYS A 1 113 ? -19.078 9.654 17.391 1.00 94.62 113 LYS A C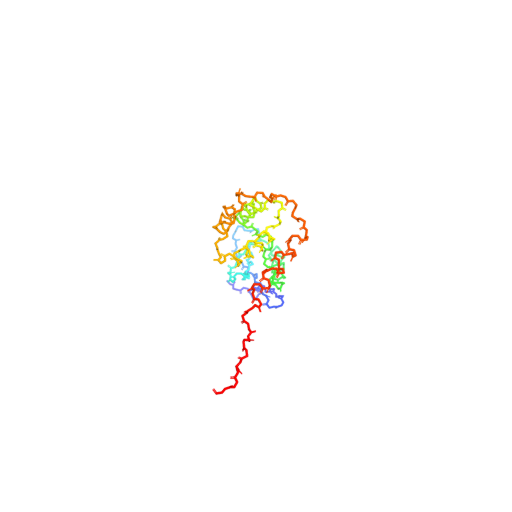 1
ATOM 869 O O . LYS A 1 113 ? -19.449 10.377 18.309 1.00 94.62 113 LYS A O 1
ATOM 874 N N . VAL A 1 114 ? -17.789 9.508 17.074 1.00 94.19 114 VAL A N 1
ATOM 875 C CA . VAL A 1 114 ? -16.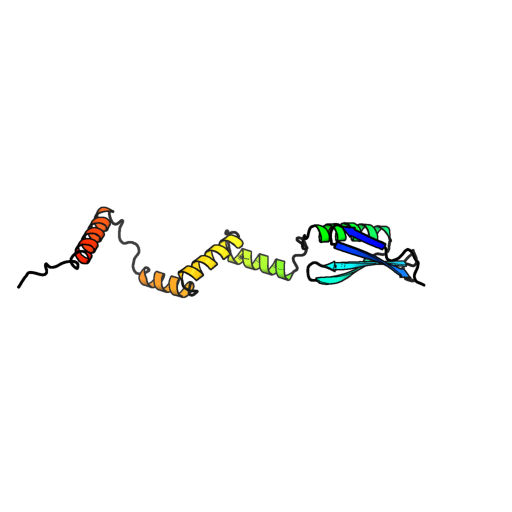661 9.990 17.900 1.00 94.19 114 VAL A CA 1
ATOM 876 C C . VAL A 1 114 ? -16.811 11.449 18.344 1.00 94.19 114 VAL A C 1
ATOM 878 O O . VAL A 1 114 ? -16.730 11.727 19.536 1.00 94.19 114 VAL A O 1
ATOM 881 N N . LEU A 1 115 ? -17.066 12.373 17.409 1.00 93.94 115 LEU A N 1
ATOM 882 C CA . LEU A 1 115 ? -17.171 13.804 17.724 1.00 93.94 115 LEU A CA 1
ATOM 883 C C . LEU A 1 115 ? -18.379 14.114 18.609 1.00 93.94 115 LEU A C 1
ATOM 885 O O . LEU A 1 115 ? -18.215 14.757 19.636 1.00 93.94 115 LEU A O 1
ATOM 889 N N . ALA A 1 116 ? -19.560 13.590 18.276 1.00 92.94 116 ALA A N 1
ATOM 890 C CA . ALA A 1 116 ? -20.762 13.811 19.079 1.00 92.94 116 ALA A CA 1
ATOM 891 C C . ALA A 1 116 ? -20.620 13.229 20.497 1.00 92.94 116 ALA A C 1
ATOM 893 O O . ALA A 1 116 ? -21.067 13.836 21.465 1.00 92.94 116 ALA A O 1
ATOM 894 N N . SER A 1 117 ? -19.971 12.068 20.642 1.00 90.94 117 SER A N 1
ATOM 895 C CA . SER A 1 117 ? -19.661 11.487 21.952 1.00 90.94 117 SER A CA 1
ATOM 896 C C . SER A 1 117 ? -18.653 12.331 22.734 1.00 90.94 117 SER A C 1
ATOM 898 O O . SER A 1 117 ? -18.833 12.517 23.936 1.00 90.94 117 SER A O 1
ATOM 900 N N . ALA A 1 118 ? -17.624 12.867 22.072 1.00 90.56 118 ALA A N 1
ATOM 901 C CA . ALA A 1 118 ? -16.646 13.754 22.695 1.00 90.56 118 ALA A CA 1
ATOM 902 C C . ALA A 1 118 ? -17.274 15.092 23.119 1.00 90.56 118 ALA A C 1
ATOM 904 O O . ALA A 1 118 ? -17.026 15.550 24.228 1.00 90.56 118 ALA A O 1
ATOM 905 N N . GLU A 1 119 ? -18.127 15.685 22.282 1.00 91.31 119 GLU A N 1
ATOM 906 C CA . GLU A 1 119 ? -18.887 16.902 22.585 1.00 91.31 119 GLU A CA 1
ATOM 907 C C . GLU A 1 119 ? -19.877 16.682 23.726 1.00 91.31 119 GLU A C 1
ATOM 909 O O . GLU A 1 119 ? -19.952 17.508 24.627 1.00 91.31 119 GLU A O 1
ATOM 914 N N . ALA A 1 120 ? -20.605 15.562 23.735 1.00 87.31 120 ALA A N 1
ATOM 915 C CA . ALA A 1 120 ? -21.525 15.223 24.817 1.00 87.31 120 ALA A CA 1
ATOM 916 C C . ALA A 1 120 ? -20.783 15.000 26.140 1.00 87.31 120 ALA A C 1
ATOM 918 O O . ALA A 1 120 ? -21.217 15.491 27.182 1.00 87.31 120 ALA A O 1
ATOM 919 N N . TRP A 1 121 ? -19.642 14.303 26.103 1.00 86.00 121 TRP A N 1
ATOM 920 C CA . TRP A 1 121 ? -18.788 14.141 27.275 1.00 86.00 121 TRP A CA 1
ATOM 921 C C . TRP A 1 121 ? -18.256 15.493 27.749 1.00 86.00 121 TRP A C 1
ATOM 923 O O . TRP A 1 121 ? -18.389 15.815 28.927 1.00 86.00 121 TRP A O 1
ATOM 933 N N . ALA A 1 122 ? -17.734 16.313 26.835 1.00 86.50 122 ALA A N 1
ATOM 934 C CA . ALA A 1 122 ? -17.263 17.650 27.145 1.00 86.50 122 ALA A CA 1
ATOM 935 C C . ALA A 1 122 ? -18.393 18.512 27.709 1.00 86.50 122 ALA A C 1
ATOM 937 O O . ALA A 1 122 ? -18.184 19.128 28.729 1.00 86.50 122 ALA A O 1
ATOM 938 N N . ALA A 1 123 ? -19.605 18.523 27.161 1.00 85.44 123 ALA A N 1
ATOM 939 C CA . ALA A 1 123 ? -20.723 19.289 27.717 1.00 85.44 123 ALA A CA 1
ATOM 940 C C . ALA A 1 123 ? -21.128 18.806 29.122 1.00 85.44 123 ALA A C 1
ATOM 942 O O . ALA A 1 123 ? -21.383 19.625 30.004 1.00 85.44 123 ALA A O 1
ATOM 943 N N . ALA A 1 124 ? -21.132 17.489 29.350 1.00 80.75 124 ALA A N 1
ATOM 944 C CA . ALA A 1 124 ? -21.439 16.897 30.650 1.00 80.75 124 ALA A CA 1
ATOM 945 C C . ALA A 1 124 ? -20.357 17.167 31.715 1.00 80.75 124 ALA A C 1
ATOM 947 O O . ALA A 1 124 ? -20.669 17.186 32.902 1.00 80.75 124 ALA A O 1
ATOM 948 N N . HIS A 1 125 ? -19.105 17.400 31.302 1.00 73.44 125 HIS A N 1
ATOM 949 C CA . HIS A 1 125 ? -17.953 17.542 32.204 1.00 73.44 125 HIS A CA 1
ATOM 950 C C . HIS A 1 125 ? -17.267 18.924 32.131 1.00 73.44 125 HIS A C 1
ATOM 952 O O . HIS A 1 125 ? -16.431 19.245 32.968 1.00 73.44 125 HIS A O 1
ATOM 958 N N . ALA A 1 126 ? -17.634 19.800 31.194 1.00 62.97 126 ALA A N 1
ATOM 959 C CA . ALA A 1 126 ? -17.099 21.161 31.051 1.00 62.97 126 ALA A CA 1
ATOM 960 C C . ALA A 1 126 ? -17.633 22.100 32.136 1.00 62.97 126 ALA A C 1
ATOM 962 O O . ALA A 1 126 ? -17.006 23.116 32.424 1.00 62.97 126 ALA A O 1
ATOM 963 N N . ALA A 1 127 ? -18.746 21.737 32.783 1.00 53.81 127 ALA A N 1
ATOM 964 C CA . ALA A 1 127 ? -19.244 22.406 33.982 1.00 53.81 127 ALA A CA 1
ATOM 965 C C . ALA A 1 127 ? -18.486 22.006 35.265 1.00 53.81 127 ALA A C 1
ATOM 967 O O . ALA A 1 127 ? -18.776 22.536 36.335 1.00 53.81 127 ALA A O 1
ATOM 968 N N . GLY A 1 128 ? -17.496 21.113 35.179 1.00 49.62 128 GLY A N 1
ATOM 969 C CA . GLY A 1 128 ? -16.731 20.668 36.332 1.00 49.62 128 GLY A CA 1
ATOM 970 C C . GLY A 1 128 ? -15.328 20.233 35.941 1.00 49.62 128 GLY A C 1
ATOM 971 O O . GLY A 1 128 ? -15.086 19.066 35.651 1.00 49.62 128 GLY A O 1
ATOM 972 N N . LYS A 1 129 ? -14.351 21.136 36.114 1.00 53.12 129 LYS A N 1
ATOM 973 C CA . LYS A 1 129 ? -13.068 20.685 36.683 1.00 53.12 129 LYS A CA 1
ATOM 974 C C . LYS A 1 129 ? -13.401 19.715 37.830 1.00 53.12 129 LYS A C 1
ATOM 976 O O . LYS A 1 129 ? -14.388 19.989 38.515 1.00 53.12 129 LYS A O 1
ATOM 981 N N . PRO A 1 130 ? -12.619 18.656 38.101 1.00 49.22 130 PRO A N 1
ATOM 982 C CA . PRO A 1 130 ? -12.763 17.976 39.377 1.00 49.22 130 PRO A CA 1
ATOM 983 C C . PRO A 1 130 ? -12.599 19.047 40.458 1.00 49.22 130 PRO A C 1
ATOM 985 O O . PRO A 1 130 ? -11.512 19.589 40.661 1.00 49.22 130 PRO A O 1
ATOM 988 N N . THR A 1 131 ? -13.704 19.467 41.065 1.00 48.53 131 THR A N 1
ATOM 989 C CA . THR A 1 131 ? -13.681 20.353 42.216 1.00 48.53 131 THR A CA 1
ATOM 990 C C . THR A 1 131 ? -13.237 19.479 43.369 1.00 48.53 131 THR A C 1
ATOM 992 O O . THR A 1 131 ? -14.056 18.849 44.029 1.00 48.53 131 THR A O 1
ATOM 995 N N . GLY A 1 132 ? -11.918 19.415 43.537 1.00 49.41 132 GLY A N 1
ATOM 996 C CA . GLY A 1 132 ? -11.237 18.761 44.642 1.00 49.41 132 GLY A CA 1
ATOM 997 C C . GLY A 1 132 ? -10.628 17.417 44.268 1.00 49.41 132 GLY A C 1
ATOM 998 O O . GLY A 1 132 ? -11.287 16.554 43.686 1.00 49.41 132 GLY A O 1
ATOM 999 N N . GLU A 1 133 ? -9.374 17.221 44.678 1.00 49.97 133 GLU A N 1
ATOM 1000 C CA . GLU A 1 133 ? -8.929 15.909 45.147 1.00 49.97 133 GLU A CA 1
ATOM 1001 C C . GLU A 1 133 ? -10.033 15.358 46.052 1.00 49.97 133 GLU A C 1
ATOM 1003 O O . GLU A 1 133 ? -10.283 15.874 47.140 1.00 49.97 133 GLU A O 1
ATOM 1008 N N . THR A 1 134 ? -10.779 14.375 45.560 1.00 58.91 134 THR A N 1
ATOM 1009 C CA . THR A 1 134 ? -11.722 13.664 46.411 1.00 58.91 134 THR A CA 1
ATOM 1010 C C . THR A 1 134 ? -10.920 12.576 47.089 1.00 58.91 134 THR A C 1
ATOM 1012 O O . THR A 1 134 ? -10.345 11.714 46.424 1.00 58.91 134 THR A O 1
ATOM 1015 N N . GLU A 1 135 ? -10.828 12.666 48.410 1.00 61.91 135 GLU A N 1
ATOM 1016 C CA . GLU A 1 135 ? -10.153 11.676 49.231 1.00 61.91 135 GLU A CA 1
ATOM 1017 C C . GLU A 1 135 ? -10.736 10.292 48.925 1.00 61.91 135 GLU A C 1
ATOM 1019 O O . GLU A 1 135 ? -11.957 10.120 48.872 1.00 61.91 135 GLU A O 1
ATOM 1024 N N . VAL A 1 136 ? -9.864 9.308 48.692 1.00 64.00 136 VAL A N 1
ATOM 1025 C CA . VAL A 1 136 ? -10.251 7.942 48.294 1.00 64.00 136 VAL A CA 1
ATOM 1026 C C . VAL A 1 136 ? -11.304 7.355 49.242 1.00 64.00 136 VAL A C 1
ATOM 1028 O O . VAL A 1 136 ? -12.178 6.619 48.793 1.00 64.00 136 VAL A O 1
ATOM 1031 N N . GLY A 1 137 ? -11.278 7.747 50.522 1.00 63.41 137 GLY A N 1
ATOM 1032 C CA . GLY A 1 137 ? -12.281 7.362 51.517 1.00 63.41 137 GLY A CA 1
ATOM 1033 C C . GLY A 1 137 ? -13.715 7.693 51.101 1.00 63.41 137 GLY A C 1
ATOM 1034 O O . GLY A 1 137 ? -14.576 6.825 51.164 1.00 63.41 137 GLY A O 1
ATOM 1035 N N . LYS A 1 138 ? -13.964 8.884 50.546 1.00 69.69 138 LYS A N 1
ATOM 1036 C CA . LYS A 1 138 ? -15.315 9.293 50.137 1.00 69.69 138 LYS A CA 1
ATOM 1037 C C . LYS A 1 138 ? -15.844 8.469 48.960 1.00 69.69 138 LYS A C 1
ATOM 1039 O O . LYS A 1 138 ? -17.020 8.135 48.915 1.00 69.69 138 LYS A O 1
ATOM 1044 N N . ILE A 1 139 ? -14.963 8.090 48.034 1.00 70.88 139 ILE A N 1
ATOM 1045 C CA . ILE A 1 139 ? -15.321 7.228 46.896 1.00 70.88 139 ILE A CA 1
ATOM 1046 C C . ILE A 1 139 ? -15.665 5.812 47.379 1.00 70.88 139 ILE A C 1
ATOM 1048 O O . ILE A 1 139 ? -16.573 5.176 46.843 1.00 70.88 139 ILE A O 1
ATOM 1052 N N . VAL A 1 140 ? -14.944 5.314 48.388 1.00 75.38 140 VAL A N 1
ATOM 1053 C CA . VAL A 1 140 ? -15.220 4.012 49.009 1.00 75.38 140 VAL A CA 1
ATOM 1054 C C . VAL A 1 140 ? -16.556 4.039 49.752 1.00 75.38 140 VAL A C 1
ATOM 1056 O O . VAL A 1 140 ? -17.349 3.115 49.575 1.00 75.38 140 VAL A O 1
ATOM 1059 N N . ASP A 1 141 ? -16.844 5.103 50.499 1.00 75.44 141 ASP A N 1
ATOM 1060 C CA . ASP A 1 141 ? -18.112 5.261 51.218 1.00 75.44 141 ASP A CA 1
ATOM 1061 C C . ASP A 1 141 ? -19.303 5.332 50.252 1.00 75.44 141 ASP A C 1
ATOM 1063 O O . ASP A 1 141 ? -20.276 4.592 50.414 1.00 75.44 141 ASP A O 1
ATOM 1067 N N . ASP A 1 142 ? -19.191 6.124 49.180 1.00 74.25 142 ASP A N 1
ATOM 1068 C CA . ASP A 1 142 ? -20.218 6.221 48.135 1.00 74.25 142 ASP A CA 1
ATOM 1069 C C . ASP A 1 142 ? -20.452 4.857 47.446 1.00 74.25 142 ASP A C 1
ATOM 1071 O O . ASP A 1 142 ? -21.587 4.487 47.126 1.00 74.25 142 ASP A O 1
ATOM 1075 N N . PHE A 1 143 ? -19.392 4.062 47.253 1.00 73.88 143 PHE A N 1
ATOM 1076 C CA . PHE A 1 143 ? -19.485 2.716 46.681 1.00 73.88 143 PHE A CA 1
ATOM 1077 C C . PHE A 1 143 ? -20.157 1.711 47.628 1.00 73.88 143 PHE A C 1
ATOM 1079 O O . PHE A 1 143 ? -20.986 0.911 47.181 1.00 73.88 143 PHE A O 1
ATOM 1086 N N . ILE A 1 144 ? -19.832 1.747 48.925 1.00 78.75 144 ILE A N 1
ATOM 1087 C CA . ILE A 1 144 ? -20.474 0.908 49.949 1.00 78.75 144 ILE A CA 1
ATOM 1088 C C . ILE A 1 144 ? -21.960 1.257 50.039 1.00 78.75 144 ILE A C 1
ATOM 1090 O O . ILE A 1 144 ? -22.803 0.365 49.948 1.00 78.75 144 ILE A O 1
ATOM 1094 N N . GLN A 1 145 ? -22.298 2.544 50.096 1.00 75.19 145 GLN A N 1
ATOM 1095 C CA . GLN A 1 145 ? -23.681 3.004 50.204 1.00 75.19 145 GLN A CA 1
ATOM 1096 C C . GLN A 1 145 ? -24.512 2.636 48.961 1.00 75.19 145 GLN A C 1
ATOM 1098 O O . GLN A 1 145 ? -25.672 2.218 49.067 1.00 75.19 145 GLN A O 1
ATOM 1103 N N . ALA A 1 146 ? -23.909 2.703 47.770 1.00 73.81 146 ALA A N 1
ATOM 1104 C CA . ALA A 1 146 ? -24.522 2.224 46.533 1.00 73.81 146 ALA A CA 1
ATOM 1105 C C . ALA A 1 146 ? -24.725 0.697 46.534 1.00 73.81 146 ALA A C 1
ATOM 1107 O O . ALA A 1 146 ? -25.747 0.209 46.042 1.00 73.81 146 ALA A O 1
ATOM 1108 N N . LYS A 1 147 ? -23.789 -0.071 47.108 1.00 71.44 147 LYS A N 1
ATOM 1109 C CA . LYS A 1 147 ? -23.904 -1.529 47.261 1.00 71.44 147 LYS A CA 1
ATOM 1110 C C . LYS A 1 147 ? -24.970 -1.937 48.271 1.00 71.44 147 LYS A C 1
ATOM 1112 O O . LYS A 1 147 ? -25.708 -2.875 47.989 1.00 71.44 147 LYS A O 1
ATOM 1117 N N . GLU A 1 148 ? -25.098 -1.233 49.387 1.00 73.56 148 GLU A N 1
ATOM 1118 C CA . GLU A 1 148 ? -26.155 -1.462 50.379 1.00 73.56 148 GLU A CA 1
ATOM 1119 C C . GLU A 1 148 ? -27.538 -1.145 49.802 1.00 73.56 148 GLU A C 1
ATOM 1121 O O . GLU A 1 148 ? -28.475 -1.935 49.931 1.00 73.56 148 GLU A O 1
ATOM 1126 N N . SER A 1 149 ? -27.641 -0.044 49.055 1.00 66.56 149 SER A N 1
ATOM 1127 C CA . SER A 1 149 ? -28.868 0.346 48.351 1.00 66.56 149 SER A CA 1
ATOM 1128 C C . SER A 1 149 ? -29.256 -0.651 47.250 1.00 66.56 149 SER A C 1
ATOM 1130 O O . SER A 1 149 ? -30.440 -0.909 47.029 1.00 66.56 149 SER A O 1
ATOM 1132 N N . ALA A 1 150 ? -28.271 -1.251 46.574 1.00 65.12 150 ALA A N 1
ATOM 1133 C CA . ALA A 1 150 ? -28.484 -2.310 45.585 1.00 65.12 150 ALA A CA 1
ATOM 1134 C C . ALA A 1 150 ? -28.719 -3.700 46.218 1.00 65.12 150 ALA A C 1
ATOM 1136 O O . ALA A 1 150 ? -29.291 -4.580 45.573 1.00 65.12 150 ALA A O 1
ATOM 1137 N N . GLY A 1 151 ? -28.285 -3.905 47.464 1.00 53.28 151 GLY A N 1
ATOM 1138 C CA . GLY A 1 151 ? -28.254 -5.192 48.159 1.00 53.28 151 GLY A CA 1
ATOM 1139 C C . GLY A 1 151 ? -29.525 -5.575 48.916 1.00 53.28 151 GLY A C 1
ATOM 1140 O O . GLY A 1 151 ? -29.635 -6.721 49.334 1.00 53.28 151 GLY A O 1
ATOM 1141 N N . ASN A 1 152 ? -30.516 -4.688 49.052 1.00 50.91 152 ASN A N 1
ATOM 1142 C CA . ASN A 1 152 ? -31.732 -4.986 49.826 1.00 50.91 152 ASN A CA 1
ATOM 1143 C C . ASN A 1 152 ? -32.934 -5.464 48.981 1.00 50.91 152 ASN A C 1
ATOM 1145 O O . ASN A 1 152 ? -34.092 -5.305 49.365 1.00 50.91 152 ASN A O 1
ATOM 1149 N N . ARG A 1 153 ? -32.678 -6.046 47.801 1.00 51.97 153 ARG A N 1
ATOM 1150 C CA . ARG A 1 153 ? -33.706 -6.641 46.925 1.00 51.97 153 ARG A CA 1
ATOM 1151 C C . ARG A 1 153 ? -33.448 -8.114 46.609 1.00 51.97 153 ARG A C 1
ATOM 1153 O O . ARG A 1 153 ? -33.643 -8.527 45.475 1.00 51.97 153 ARG A O 1
ATOM 1160 N N . VAL A 1 154 ? -33.049 -8.929 47.587 1.00 47.47 154 VAL A N 1
ATOM 1161 C CA . VAL A 1 154 ? -33.124 -10.395 47.448 1.00 47.47 154 VAL A CA 1
ATOM 1162 C C . VAL A 1 154 ? -33.464 -11.047 48.800 1.00 47.47 154 VAL A C 1
ATOM 1164 O O . VAL A 1 154 ? -32.682 -10.973 49.739 1.00 47.47 154 VAL A O 1
ATOM 1167 N N . ASN A 1 155 ? -34.620 -11.727 48.827 1.00 44.00 155 ASN A N 1
ATOM 1168 C CA . ASN A 1 155 ? -35.120 -12.711 49.807 1.00 44.00 155 ASN A CA 1
ATOM 1169 C C . ASN A 1 155 ? -35.776 -12.205 51.106 1.00 44.00 155 ASN A C 1
ATOM 1171 O O . ASN A 1 155 ? -35.235 -12.343 52.200 1.00 44.00 155 ASN A O 1
ATOM 1175 N N . GLY A 1 156 ? -37.032 -11.755 50.996 1.00 39.34 156 GLY A N 1
ATOM 1176 C CA . GLY A 1 156 ? -37.983 -11.893 52.105 1.00 39.34 156 GLY A CA 1
ATOM 1177 C C . GLY A 1 156 ? -38.362 -13.374 52.300 1.00 39.34 156 GLY A C 1
ATOM 1178 O O . GLY A 1 156 ? -38.455 -14.100 51.307 1.00 39.34 156 GLY A O 1
ATOM 1179 N N . PRO A 1 157 ? -38.562 -13.855 53.540 1.00 43.41 157 PRO A N 1
ATOM 1180 C CA . PRO A 1 157 ? -38.923 -15.243 53.786 1.00 43.41 157 PRO A CA 1
ATOM 1181 C C . PRO A 1 157 ? -40.347 -15.504 53.282 1.00 43.41 157 PRO A C 1
ATOM 1183 O O . PRO A 1 157 ? -41.299 -14.852 53.708 1.00 43.41 157 PRO A O 1
ATOM 1186 N N . THR A 1 158 ? -40.509 -16.489 52.399 1.00 53.91 158 THR A N 1
ATOM 1187 C CA . THR A 1 158 ? -41.794 -17.166 52.204 1.00 53.91 158 THR A CA 1
ATOM 1188 C C . THR A 1 158 ? -42.128 -17.896 53.504 1.00 53.91 158 THR A C 1
ATOM 1190 O O . THR A 1 158 ? -41.626 -18.993 53.752 1.00 53.91 158 THR A O 1
ATOM 1193 N N . GLY A 1 159 ? -42.894 -17.243 54.379 1.00 38.56 159 GLY A N 1
ATOM 1194 C CA . GLY A 1 159 ? -43.445 -17.859 55.584 1.00 38.56 159 GLY A CA 1
ATOM 1195 C C . GLY A 1 159 ? -44.483 -18.933 55.230 1.00 38.56 159 GLY A C 1
ATOM 1196 O O . GLY A 1 159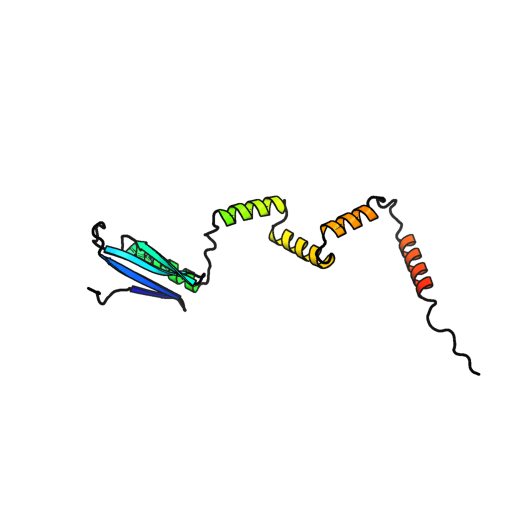 ? -45.129 -18.820 54.186 1.00 38.56 159 GLY A O 1
ATOM 1197 N N . PRO A 1 160 ? -44.649 -19.976 56.063 1.00 56.28 160 PRO A N 1
ATOM 1198 C CA . PRO A 1 160 ? -45.684 -20.976 55.860 1.00 56.28 160 PRO A CA 1
ATOM 1199 C C . PRO A 1 160 ? -47.027 -20.475 56.410 1.00 56.28 160 PRO A C 1
ATOM 1201 O O . PRO A 1 160 ? -47.084 -19.977 57.536 1.00 56.28 160 PRO A O 1
ATOM 1204 N N . ASN A 1 161 ? -48.078 -20.607 55.599 1.00 43.72 161 ASN A N 1
ATOM 1205 C CA . ASN A 1 161 ? -49.422 -21.090 55.952 1.00 43.72 161 ASN A CA 1
ATOM 1206 C C . ASN A 1 161 ? -50.297 -21.106 54.697 1.00 43.72 161 ASN A C 1
ATOM 1208 O O . ASN A 1 161 ? -50.560 -20.013 54.150 1.00 43.72 161 ASN A O 1
#

Secondary structure (DSSP, 8-state):
---TT-SEEEEETTEEEEEEEEE-TTSTTSEEEEEEEE-TTS-EEEEEESSHHHHHHHHHHHHHHHHTT---TT---HHHHHHHHHHHHHHTTS-HHHHHHHHHHHHHHTTT-HHHHHHHHHHHHTT-S--S---HHHHHHHHHHHHHHHHSSS-------

Radius of gyration: 34.8 Å; chains: 1; bounding box: 72×44×96 Å

Sequence (161 aa):
MKSPDWPKVLKSGASSVKVYRGAHPKTVSGYVYTVAFVDLTGKRVLRQRATIEAAMEEASTTVQRLAEGRPEAAALTRSDRDELVALRRLAFPTPPVLALQEWARARDLTAGKVLASAEAWAAAHAAGKPTGETEVGKIVDDFIQAKESAGNRVNGPTGPN